Protein AF-A0A8S2L1K9-F1 (afdb_monomer_lite)

Sequence (93 aa):
SDDIFNCGSLLLTQKWSADPAIQQFQQYFFDQWITKLPLWYEGAAFNLP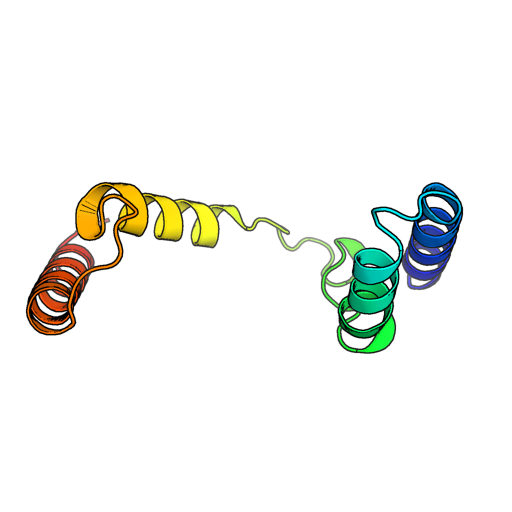STNNGCESLNGKIKQQYTLRNKLHLSSFLPKVEQMLNDWSTATL

Radius of gyration: 19.66 Å; chains: 1; bounding box: 36×38×44 Å

Organism: NCBI:txid1234261

pLDDT: mean 85.15, std 8.18, range [47.88, 94.12]

Structure (mmCIF, N/CA/C/O backbone):
data_AF-A0A8S2L1K9-F1
#
_entry.id   AF-A0A8S2L1K9-F1
#
loop_
_atom_site.group_PDB
_atom_site.id
_atom_site.type_symbol
_atom_site.label_atom_id
_atom_site.label_alt_id
_atom_site.label_comp_id
_atom_site.label_asym_id
_atom_site.label_entity_id
_atom_site.label_seq_id
_atom_site.pdbx_PDB_ins_code
_atom_site.Cartn_x
_atom_site.Cartn_y
_atom_site.Cartn_z
_atom_site.occupancy
_atom_site.B_iso_or_equiv
_atom_site.auth_seq_id
_atom_site.auth_comp_id
_atom_site.auth_asym_id
_atom_site.auth_atom_id
_atom_site.pdbx_PDB_model_num
ATOM 1 N N . SER A 1 1 ? 11.197 -17.062 -6.632 1.00 68.38 1 SER A N 1
ATOM 2 C CA . SER A 1 1 ? 12.591 -16.737 -6.291 1.00 68.38 1 SER A CA 1
ATOM 3 C C . SER A 1 1 ? 12.808 -15.258 -6.529 1.00 68.38 1 SER A C 1
ATOM 5 O O . SER A 1 1 ? 12.017 -14.650 -7.254 1.00 68.38 1 SER A O 1
ATOM 7 N N . ASP A 1 2 ? 13.873 -14.703 -5.961 1.00 73.38 2 ASP A N 1
ATOM 8 C CA . ASP A 1 2 ? 14.274 -13.307 -6.169 1.00 73.38 2 ASP A CA 1
ATOM 9 C C . ASP A 1 2 ? 14.444 -12.962 -7.661 1.00 73.38 2 ASP A C 1
ATOM 11 O O . ASP A 1 2 ? 14.172 -11.838 -8.074 1.00 73.38 2 ASP A O 1
ATOM 15 N N . ASP A 1 3 ? 14.760 -13.945 -8.512 1.00 83.38 3 ASP A N 1
ATOM 16 C CA . ASP A 1 3 ? 14.862 -13.763 -9.967 1.00 83.38 3 ASP A CA 1
ATOM 17 C C . ASP A 1 3 ? 13.539 -13.346 -10.622 1.00 83.38 3 ASP A C 1
ATOM 19 O O . ASP A 1 3 ? 13.522 -12.491 -11.507 1.00 83.38 3 ASP A O 1
ATOM 23 N N . ILE A 1 4 ? 12.413 -13.917 -10.177 1.00 85.62 4 ILE A N 1
ATOM 24 C CA . ILE A 1 4 ? 11.083 -13.573 -10.706 1.00 85.62 4 ILE A CA 1
ATOM 25 C C . ILE A 1 4 ? 10.709 -12.150 -10.283 1.00 85.62 4 ILE A C 1
ATOM 27 O O . ILE A 1 4 ? 10.174 -11.390 -11.089 1.00 85.62 4 ILE A O 1
ATOM 31 N N . PHE A 1 5 ? 11.026 -11.773 -9.043 1.00 88.62 5 PHE A N 1
ATOM 32 C CA . PHE A 1 5 ? 10.788 -10.426 -8.531 1.00 88.62 5 PHE A CA 1
ATOM 33 C C . PHE A 1 5 ? 11.618 -9.378 -9.284 1.00 88.62 5 PHE A C 1
ATOM 35 O O . PHE A 1 5 ? 11.079 -8.366 -9.738 1.00 88.62 5 PHE A O 1
ATOM 42 N N . ASN A 1 6 ? 12.908 -9.648 -9.494 1.00 89.81 6 ASN A N 1
ATOM 43 C CA . ASN A 1 6 ? 13.806 -8.764 -10.235 1.00 89.81 6 ASN A CA 1
ATOM 44 C C . ASN A 1 6 ? 13.376 -8.619 -11.702 1.00 89.81 6 ASN A C 1
ATOM 46 O O . ASN A 1 6 ? 13.308 -7.505 -12.224 1.00 89.81 6 ASN A O 1
ATOM 50 N N . CYS A 1 7 ? 13.015 -9.729 -12.352 1.00 92.00 7 CYS A N 1
ATOM 51 C CA . CYS A 1 7 ? 12.507 -9.724 -13.722 1.00 92.00 7 CYS A CA 1
ATOM 52 C C . CYS A 1 7 ? 11.193 -8.933 -13.837 1.00 92.00 7 CYS A C 1
ATOM 54 O O . CYS A 1 7 ? 11.062 -8.059 -14.695 1.00 92.00 7 CYS A O 1
ATOM 56 N N . GLY A 1 8 ? 10.240 -9.171 -12.931 1.00 90.62 8 GLY A N 1
ATOM 57 C CA . GLY A 1 8 ? 8.970 -8.444 -12.895 1.00 90.62 8 GLY A CA 1
ATOM 58 C C . GLY A 1 8 ? 9.154 -6.941 -12.676 1.00 90.62 8 GLY A C 1
ATOM 59 O O . GLY A 1 8 ? 8.528 -6.138 -13.368 1.00 90.62 8 GLY A O 1
ATOM 60 N N . SER A 1 9 ? 10.062 -6.558 -11.778 1.00 90.75 9 SER A N 1
ATOM 61 C CA . SER A 1 9 ? 10.395 -5.155 -11.505 1.00 90.75 9 SER A CA 1
ATOM 62 C C . SER A 1 9 ? 10.971 -4.458 -12.739 1.00 90.75 9 SER A C 1
ATOM 64 O O . SER A 1 9 ? 10.565 -3.345 -13.071 1.00 90.75 9 SER A O 1
ATOM 66 N N . LEU A 1 10 ? 11.863 -5.131 -13.470 1.00 91.56 10 LEU A N 1
ATOM 67 C CA . LEU A 1 10 ? 12.446 -4.610 -14.707 1.00 91.56 10 LEU A CA 1
ATOM 68 C C . LEU A 1 10 ? 11.389 -4.424 -15.806 1.00 91.56 10 LEU A C 1
ATOM 70 O O . LEU A 1 10 ? 11.325 -3.362 -16.429 1.00 91.56 10 LEU A O 1
ATOM 74 N N . LEU A 1 11 ? 10.524 -5.420 -16.011 1.00 92.81 11 LEU A N 1
ATOM 75 C CA . LEU A 1 11 ? 9.450 -5.360 -17.007 1.00 92.81 11 LEU A CA 1
ATOM 76 C C . LEU A 1 11 ? 8.418 -4.271 -16.684 1.00 92.81 11 LEU A C 1
ATOM 78 O O . LEU A 1 11 ? 7.950 -3.577 -17.590 1.00 92.81 11 LEU A O 1
ATOM 82 N N . LEU A 1 12 ? 8.083 -4.084 -15.403 1.00 89.31 12 LEU A N 1
ATOM 83 C CA . LEU A 1 12 ? 7.196 -3.010 -14.951 1.00 89.31 12 LEU A CA 1
ATOM 84 C C . LEU A 1 12 ? 7.790 -1.633 -15.269 1.00 89.31 12 LEU A C 1
ATOM 86 O O . LEU A 1 12 ? 7.079 -0.759 -15.769 1.00 89.31 12 LEU A O 1
ATOM 90 N N . THR A 1 13 ? 9.089 -1.453 -15.021 1.00 87.69 13 THR A N 1
ATOM 91 C CA . THR A 1 13 ? 9.790 -0.207 -15.342 1.00 87.69 13 THR A CA 1
ATOM 92 C C . THR A 1 13 ? 9.776 0.063 -16.847 1.00 87.69 13 THR A C 1
ATOM 94 O O . THR A 1 13 ? 9.442 1.163 -17.286 1.00 87.69 13 THR A O 1
ATOM 97 N N . GLN A 1 14 ? 10.058 -0.955 -17.659 1.00 91.12 14 GLN A N 1
ATOM 98 C CA . GLN A 1 14 ? 10.093 -0.822 -19.116 1.00 91.12 14 GLN A CA 1
ATOM 99 C C . GLN A 1 14 ? 8.729 -0.486 -19.719 1.00 91.12 14 GLN A C 1
ATOM 101 O O . GLN A 1 14 ? 8.638 0.441 -20.522 1.00 91.12 14 GLN A O 1
ATOM 106 N N . LYS A 1 15 ? 7.667 -1.189 -19.304 1.00 91.00 15 LYS A N 1
ATOM 107 C CA . LYS A 1 15 ? 6.303 -1.017 -19.835 1.00 91.00 15 LYS A CA 1
ATOM 108 C C . LYS A 1 15 ? 5.816 0.432 -19.782 1.00 91.00 15 LYS A C 1
ATOM 110 O O . LYS A 1 15 ? 5.102 0.882 -20.670 1.00 91.00 15 LYS A O 1
ATOM 115 N N . TRP A 1 16 ? 6.193 1.130 -18.722 1.00 87.75 16 TRP A N 1
ATOM 116 C CA . TRP A 1 16 ? 5.661 2.436 -18.354 1.00 87.75 16 TRP A CA 1
ATOM 117 C C . TRP A 1 16 ? 6.666 3.579 -18.554 1.00 87.75 16 TRP A C 1
ATOM 119 O O . TRP A 1 16 ? 6.327 4.738 -18.348 1.00 87.75 16 TRP A O 1
ATOM 129 N N . SER A 1 17 ? 7.880 3.260 -19.013 1.00 85.31 17 SER A N 1
ATOM 130 C CA . SER A 1 17 ? 8.991 4.208 -19.186 1.00 85.31 17 SER A CA 1
ATOM 131 C C . SER A 1 17 ? 8.704 5.376 -20.138 1.00 85.31 17 SER A C 1
ATOM 133 O O . SER A 1 17 ? 9.313 6.435 -20.006 1.00 85.31 17 SER A O 1
ATOM 135 N N . ALA A 1 18 ? 7.793 5.193 -21.096 1.00 88.12 18 ALA A N 1
ATOM 136 C CA . ALA A 1 18 ? 7.482 6.187 -22.120 1.00 88.12 18 ALA A CA 1
ATOM 137 C C . ALA A 1 18 ? 6.293 7.093 -21.764 1.00 88.12 18 ALA A C 1
ATOM 139 O O . ALA A 1 18 ? 6.015 8.029 -22.511 1.00 88.12 18 ALA A O 1
ATOM 140 N N . ASP A 1 19 ? 5.580 6.820 -20.667 1.00 92.00 19 ASP A N 1
ATOM 141 C CA . ASP A 1 19 ? 4.421 7.612 -20.265 1.00 92.00 19 ASP A CA 1
ATOM 142 C C . ASP A 1 19 ? 4.836 8.681 -19.230 1.00 92.00 19 ASP A C 1
ATOM 144 O O . ASP A 1 19 ? 5.089 8.371 -18.060 1.00 92.00 19 ASP A O 1
ATOM 148 N N . PRO A 1 20 ? 4.906 9.965 -19.630 1.00 90.75 20 PRO A N 1
ATOM 149 C CA . PRO A 1 20 ? 5.307 11.038 -18.729 1.00 90.75 20 PRO A CA 1
ATOM 150 C C . PRO A 1 20 ? 4.291 11.275 -17.602 1.00 90.75 20 PRO A C 1
ATOM 152 O O . PRO A 1 20 ? 4.665 11.814 -16.561 1.00 90.75 20 PRO A O 1
ATOM 155 N N . ALA A 1 21 ? 3.027 10.859 -17.757 1.00 93.69 21 ALA A N 1
ATOM 156 C CA . ALA A 1 21 ? 1.998 11.049 -16.734 1.00 93.69 21 ALA A CA 1
ATOM 157 C C . ALA A 1 21 ? 2.235 10.179 -15.490 1.00 93.69 21 ALA A C 1
ATOM 159 O O . ALA A 1 21 ? 1.763 10.509 -14.402 1.00 93.69 21 ALA A O 1
ATOM 160 N N . ILE A 1 22 ? 2.982 9.083 -15.634 1.00 91.81 22 ILE A N 1
ATOM 161 C CA . ILE A 1 22 ? 3.232 8.120 -14.555 1.00 91.81 22 ILE A CA 1
ATOM 162 C C . ILE A 1 22 ? 4.685 8.095 -14.094 1.00 91.81 22 ILE A C 1
ATOM 164 O O . ILE A 1 22 ? 4.980 7.432 -13.105 1.00 91.81 22 ILE A O 1
ATOM 168 N N . GLN A 1 23 ? 5.587 8.832 -14.746 1.00 90.94 23 GLN A N 1
ATOM 169 C CA . GLN A 1 23 ? 7.021 8.813 -14.446 1.00 90.94 23 GLN A CA 1
ATOM 170 C C . GLN A 1 23 ? 7.323 9.150 -12.975 1.00 90.94 23 GLN A C 1
ATOM 172 O O . GLN A 1 23 ? 8.115 8.467 -12.325 1.00 90.94 23 GLN A O 1
ATOM 177 N N . GLN A 1 24 ? 6.641 10.155 -12.411 1.00 92.94 24 GLN A N 1
ATOM 178 C CA . GLN A 1 24 ? 6.796 10.515 -10.997 1.00 92.94 24 GLN A CA 1
ATOM 179 C C . GLN A 1 24 ? 6.331 9.387 -10.064 1.00 92.94 24 GLN A C 1
ATOM 181 O O . GLN A 1 24 ? 7.005 9.069 -9.084 1.00 92.94 24 GLN A O 1
ATOM 186 N N . PHE A 1 25 ? 5.186 8.773 -10.371 1.00 93.25 25 PHE A N 1
ATOM 187 C CA . PHE A 1 25 ? 4.673 7.645 -9.600 1.00 93.25 25 PHE A CA 1
ATOM 188 C C . PHE A 1 25 ? 5.598 6.433 -9.711 1.00 93.25 25 PHE A C 1
ATOM 190 O O . PHE A 1 25 ? 5.881 5.793 -8.705 1.00 93.25 25 PHE A O 1
ATOM 197 N N . GLN A 1 26 ? 6.095 6.138 -10.910 1.00 92.19 26 GLN A N 1
ATOM 198 C CA . GLN A 1 26 ? 6.998 5.027 -11.173 1.00 92.19 26 GLN A CA 1
ATOM 199 C C . GLN A 1 26 ? 8.289 5.157 -10.361 1.00 92.19 26 GLN A C 1
ATOM 201 O O . GLN A 1 26 ? 8.689 4.190 -9.715 1.00 92.19 26 GLN A O 1
ATOM 206 N N . GLN A 1 27 ? 8.889 6.351 -10.327 1.00 91.88 27 GLN A N 1
ATOM 207 C CA . GLN A 1 27 ? 10.069 6.620 -9.506 1.00 91.88 27 GLN A CA 1
ATOM 208 C C . GLN A 1 27 ? 9.775 6.384 -8.019 1.00 91.88 27 GLN A C 1
ATOM 210 O O . GLN A 1 27 ? 10.462 5.603 -7.364 1.00 91.88 27 GL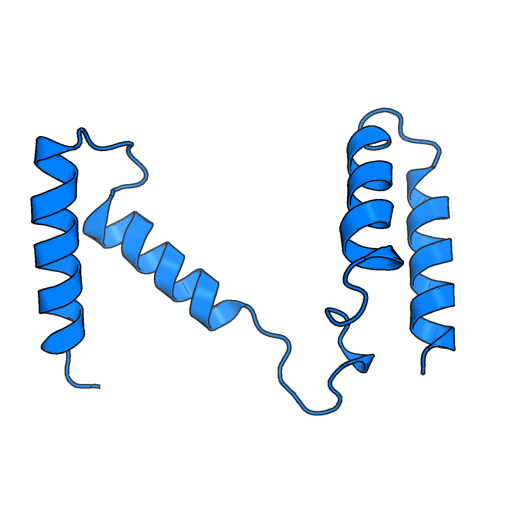N A O 1
ATOM 215 N N . TYR A 1 28 ? 8.702 6.991 -7.503 1.00 93.94 28 TYR A N 1
ATOM 216 C CA . TYR A 1 28 ? 8.278 6.791 -6.116 1.00 93.94 28 TYR A CA 1
ATOM 217 C C . TYR A 1 28 ? 8.043 5.309 -5.791 1.00 93.94 28 TYR A C 1
ATOM 219 O O . TYR A 1 28 ? 8.472 4.818 -4.744 1.00 93.94 28 TYR A O 1
ATOM 227 N N . PHE A 1 29 ? 7.367 4.594 -6.690 1.00 92.31 29 PHE A N 1
ATOM 228 C CA . PHE A 1 29 ? 7.052 3.187 -6.517 1.00 92.31 29 PHE A CA 1
ATOM 229 C C . PHE A 1 29 ? 8.324 2.344 -6.444 1.00 92.31 29 PHE A C 1
ATOM 231 O O . PHE A 1 29 ? 8.443 1.493 -5.565 1.00 92.31 29 PHE A O 1
ATOM 238 N N . PHE A 1 30 ? 9.293 2.609 -7.318 1.00 92.56 30 PHE A N 1
ATOM 239 C CA . PHE A 1 30 ? 10.562 1.895 -7.326 1.00 92.56 30 PHE A CA 1
ATOM 240 C C . PHE A 1 30 ? 11.367 2.138 -6.041 1.00 92.56 30 PHE A C 1
ATOM 24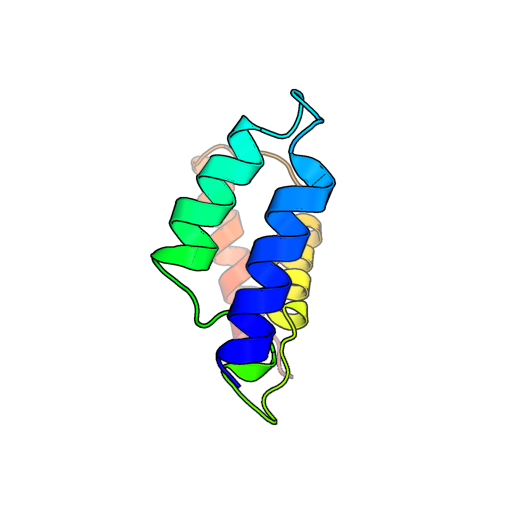2 O O . PHE A 1 30 ? 11.852 1.191 -5.415 1.00 92.56 30 PHE A O 1
ATOM 249 N N . ASP A 1 31 ? 11.441 3.391 -5.593 1.00 93.69 31 ASP A N 1
ATOM 250 C CA . ASP A 1 31 ? 12.185 3.759 -4.387 1.00 93.69 31 ASP A CA 1
ATOM 251 C C . ASP A 1 31 ? 11.578 3.121 -3.131 1.00 93.69 31 ASP A C 1
ATOM 253 O O . ASP A 1 31 ? 12.293 2.571 -2.289 1.00 93.69 31 ASP A O 1
ATOM 257 N N . GLN A 1 32 ? 10.250 3.164 -2.993 1.00 94.12 32 GLN A N 1
ATOM 258 C CA . GLN A 1 32 ? 9.585 2.649 -1.795 1.00 94.12 32 GLN A CA 1
ATOM 259 C C . GLN A 1 32 ? 9.377 1.137 -1.828 1.00 94.12 32 GLN A C 1
ATOM 261 O O . GLN A 1 32 ? 9.685 0.454 -0.853 1.00 94.12 32 GLN A O 1
ATOM 266 N N . TRP A 1 33 ? 8.843 0.608 -2.923 1.00 91.31 33 TRP A N 1
ATOM 267 C CA . TRP A 1 33 ? 8.291 -0.744 -2.947 1.00 91.31 33 TRP A CA 1
ATOM 268 C C . TRP A 1 33 ? 9.223 -1.756 -3.601 1.00 91.31 33 TRP A C 1
ATOM 270 O O . TRP A 1 33 ? 9.166 -2.927 -3.246 1.00 91.31 33 TRP A O 1
ATOM 280 N N . ILE A 1 34 ? 10.118 -1.338 -4.497 1.00 90.88 34 ILE A N 1
ATOM 281 C CA . ILE A 1 34 ? 11.116 -2.253 -5.070 1.00 90.88 34 ILE A CA 1
ATOM 282 C C . ILE A 1 34 ? 12.405 -2.246 -4.249 1.00 90.88 34 ILE A C 1
ATOM 284 O O . ILE A 1 34 ? 12.931 -3.305 -3.928 1.00 90.88 34 ILE A O 1
ATOM 288 N N . THR A 1 35 ? 12.892 -1.065 -3.863 1.00 90.06 35 THR A N 1
ATOM 289 C CA . THR A 1 35 ? 14.185 -0.941 -3.172 1.00 90.06 35 THR A CA 1
ATOM 290 C C . THR A 1 35 ? 14.052 -1.065 -1.657 1.00 90.06 35 THR A C 1
ATOM 292 O O . THR A 1 35 ? 14.746 -1.863 -1.031 1.00 90.06 35 THR A O 1
ATOM 295 N N . LYS A 1 36 ? 13.178 -0.260 -1.038 1.00 92.12 36 LYS A N 1
ATOM 296 C CA . LYS A 1 36 ? 13.128 -0.140 0.427 1.00 92.12 36 LYS A CA 1
ATOM 297 C C . LYS A 1 36 ? 12.321 -1.248 1.110 1.00 92.12 36 LYS A C 1
ATOM 299 O O . LYS A 1 36 ? 12.695 -1.676 2.198 1.00 92.12 36 LYS A O 1
ATOM 304 N N . LEU A 1 37 ? 11.211 -1.684 0.515 1.00 88.75 37 LEU A N 1
ATOM 305 C CA . LEU A 1 37 ? 10.274 -2.635 1.126 1.00 88.75 37 LEU A CA 1
ATOM 306 C C . LEU A 1 37 ? 9.928 -3.805 0.188 1.00 88.75 37 LEU A C 1
ATOM 308 O O . LEU A 1 37 ? 8.752 -4.002 -0.074 1.00 88.75 37 LEU A O 1
ATOM 312 N N . PRO A 1 38 ? 10.876 -4.625 -0.298 1.00 85.31 38 PRO A N 1
ATOM 313 C CA . PRO A 1 38 ? 10.617 -5.621 -1.349 1.00 85.31 38 PRO A CA 1
ATOM 314 C C . PRO A 1 38 ? 9.763 -6.829 -0.923 1.00 85.31 38 PRO A C 1
ATOM 316 O O . PRO A 1 38 ? 9.569 -7.740 -1.713 1.00 85.31 38 PRO A O 1
ATOM 319 N N . LEU A 1 39 ? 9.247 -6.889 0.308 1.00 85.31 39 LEU A N 1
ATOM 320 C CA . LEU A 1 39 ? 8.575 -8.077 0.863 1.00 85.31 39 LEU A CA 1
ATOM 321 C C . LEU A 1 39 ? 7.050 -8.114 0.643 1.00 85.31 39 LEU A C 1
ATOM 323 O O . LEU A 1 39 ? 6.350 -8.844 1.337 1.00 85.31 39 LEU A O 1
ATOM 327 N N . TRP A 1 40 ? 6.517 -7.326 -0.294 1.00 80.81 40 TRP A N 1
ATOM 328 C CA . TRP A 1 40 ? 5.070 -7.254 -0.562 1.00 80.81 40 TRP A CA 1
ATOM 329 C C . TRP A 1 40 ? 4.580 -8.191 -1.677 1.00 80.81 40 TRP A C 1
ATOM 331 O O . TRP A 1 40 ? 3.373 -8.308 -1.866 1.00 80.81 40 TRP A O 1
ATOM 341 N N . TYR A 1 41 ? 5.471 -8.820 -2.450 1.00 83.31 41 TYR A N 1
ATOM 342 C CA . TYR A 1 41 ? 5.065 -9.675 -3.572 1.00 83.31 41 TYR A CA 1
ATOM 343 C C . TYR A 1 41 ? 4.673 -11.085 -3.106 1.00 83.31 41 TYR A C 1
ATOM 345 O O . TYR A 1 41 ? 5.204 -11.587 -2.120 1.00 83.31 41 TYR A O 1
ATOM 353 N N . GLU A 1 42 ? 3.805 -11.765 -3.865 1.00 81.31 42 GLU A N 1
ATOM 354 C CA . GLU A 1 42 ? 3.283 -13.113 -3.546 1.00 81.31 42 GLU A CA 1
ATOM 355 C C . GLU A 1 42 ? 4.370 -14.137 -3.180 1.00 81.31 42 GLU A C 1
ATOM 357 O O . GLU A 1 42 ? 4.193 -14.994 -2.317 1.00 81.31 42 GLU A O 1
ATOM 362 N N . GLY A 1 43 ? 5.524 -14.054 -3.844 1.00 83.81 43 GLY A N 1
ATOM 363 C CA . GLY A 1 43 ? 6.637 -14.972 -3.618 1.00 83.81 43 GLY A CA 1
ATOM 364 C C . GLY A 1 43 ? 7.437 -14.701 -2.340 1.00 83.81 43 GLY A C 1
ATOM 365 O O . GLY A 1 43 ? 8.203 -15.576 -1.945 1.00 83.81 43 GLY A O 1
ATOM 366 N N . ALA A 1 44 ? 7.265 -13.544 -1.689 1.00 84.44 44 ALA A N 1
ATOM 367 C CA . ALA A 1 44 ? 7.934 -13.213 -0.428 1.00 84.44 44 ALA A CA 1
ATOM 368 C C . ALA A 1 44 ? 7.387 -14.026 0.755 1.00 84.44 44 ALA A C 1
ATOM 370 O O . ALA A 1 44 ? 8.107 -14.287 1.717 1.00 84.44 44 ALA A O 1
ATOM 371 N N . ALA A 1 45 ? 6.119 -14.436 0.682 1.00 83.94 45 ALA A N 1
ATOM 372 C CA . ALA A 1 45 ? 5.431 -15.174 1.732 1.00 83.94 45 ALA A CA 1
ATOM 373 C C . ALA A 1 45 ? 4.613 -16.323 1.132 1.00 83.94 45 ALA A C 1
ATOM 375 O O . ALA A 1 45 ? 3.383 -16.310 1.106 1.00 83.94 45 ALA A O 1
ATOM 376 N N . PHE A 1 46 ? 5.325 -17.330 0.628 1.00 82.50 46 PHE A N 1
ATOM 377 C CA . PHE A 1 46 ? 4.714 -18.474 -0.039 1.00 82.50 46 PHE A CA 1
ATOM 378 C C . PHE A 1 46 ? 3.699 -19.190 0.871 1.00 82.50 46 PHE A C 1
ATOM 380 O O . PHE A 1 46 ? 3.972 -19.437 2.045 1.00 82.50 46 PHE A O 1
ATOM 387 N N . ASN A 1 47 ? 2.538 -19.544 0.312 1.00 82.38 47 ASN A N 1
ATOM 388 C CA . ASN A 1 47 ? 1.378 -20.124 1.007 1.00 82.38 47 ASN A CA 1
ATOM 389 C C . ASN A 1 47 ? 0.668 -19.211 2.022 1.00 82.38 47 ASN A C 1
ATOM 391 O O . ASN A 1 47 ? -0.253 -19.678 2.695 1.00 82.38 47 ASN A O 1
ATOM 395 N N . LEU A 1 48 ? 1.039 -17.932 2.132 1.00 80.94 48 LEU A N 1
ATOM 396 C CA . LEU A 1 48 ? 0.226 -16.955 2.849 1.00 80.94 48 LEU A CA 1
ATOM 397 C C . LEU A 1 48 ? -0.691 -16.214 1.872 1.00 80.94 48 LEU A C 1
ATOM 399 O O . LEU A 1 48 ? -0.281 -15.887 0.760 1.00 80.94 48 LEU A O 1
ATOM 403 N N . PRO A 1 49 ? -1.946 -15.947 2.264 1.00 75.44 49 PRO A N 1
ATOM 404 C CA . PRO A 1 49 ? -2.874 -15.250 1.399 1.00 75.44 49 PRO A CA 1
ATOM 405 C C . PRO A 1 49 ? -2.500 -13.763 1.331 1.00 75.44 49 PRO A C 1
ATOM 407 O O . PRO A 1 49 ? -2.582 -13.035 2.320 1.00 75.44 49 PRO A O 1
ATOM 410 N N . SER A 1 50 ? -2.129 -13.296 0.144 1.00 71.69 50 SER A N 1
ATOM 411 C CA . SER A 1 50 ? -1.918 -11.880 -0.159 1.00 71.69 50 SER A CA 1
ATOM 412 C C . SER A 1 50 ? -3.263 -11.210 -0.444 1.00 71.69 50 SER A C 1
ATOM 414 O O . SER A 1 50 ? -3.657 -10.933 -1.575 1.00 71.69 50 SER A O 1
ATOM 416 N N . THR A 1 51 ? -4.054 -11.033 0.613 1.00 74.62 51 THR A N 1
ATOM 417 C CA . THR A 1 51 ? -5.354 -10.360 0.525 1.00 74.62 51 THR A CA 1
ATOM 418 C C . THR A 1 51 ? -5.325 -9.118 1.386 1.00 74.62 51 THR A C 1
ATOM 420 O O . THR A 1 51 ? -5.087 -9.180 2.593 1.00 74.62 51 THR A O 1
ATOM 423 N N . ASN A 1 52 ? -5.688 -7.995 0.785 1.00 80.06 52 ASN A N 1
ATOM 424 C CA . ASN A 1 52 ? -6.023 -6.782 1.512 1.00 80.06 52 ASN A CA 1
ATOM 425 C C . ASN A 1 52 ? -7.505 -6.756 1.946 1.00 80.06 52 ASN A C 1
ATOM 427 O O . ASN A 1 52 ? -7.926 -5.782 2.568 1.00 80.06 52 ASN A O 1
ATOM 431 N N . ASN A 1 53 ? -8.277 -7.820 1.675 1.00 79.00 53 ASN A N 1
ATOM 432 C CA . ASN A 1 53 ? -9.732 -7.864 1.842 1.00 79.00 53 ASN A CA 1
ATOM 433 C C . ASN A 1 53 ? -10.177 -7.466 3.253 1.00 79.00 53 ASN A C 1
ATOM 435 O O . ASN A 1 53 ? -11.186 -6.784 3.402 1.00 79.00 53 ASN A O 1
ATOM 439 N N . GLY A 1 54 ? -9.431 -7.854 4.294 1.00 79.25 54 GLY A N 1
ATOM 440 C CA . GLY A 1 54 ? -9.738 -7.469 5.677 1.00 79.25 54 GLY A CA 1
ATOM 441 C C . GLY A 1 54 ? -9.609 -5.960 5.904 1.00 79.25 54 GLY A C 1
ATOM 442 O O . GLY A 1 54 ? -10.537 -5.317 6.396 1.00 79.25 54 GLY A O 1
ATOM 443 N N . CYS A 1 55 ? -8.489 -5.376 5.471 1.00 83.31 55 CYS A N 1
ATOM 444 C CA . CYS A 1 55 ? -8.254 -3.934 5.542 1.00 83.31 55 CYS A CA 1
ATOM 445 C C . CYS A 1 55 ? -9.256 -3.155 4.681 1.00 83.31 55 CYS A C 1
ATOM 447 O O . CYS A 1 55 ? -9.781 -2.130 5.112 1.00 83.31 55 CYS A O 1
ATOM 449 N N . GLU A 1 56 ? -9.550 -3.634 3.472 1.00 86.25 56 GLU A N 1
ATOM 450 C CA . GLU A 1 56 ? -10.523 -3.011 2.577 1.00 86.25 56 GLU A CA 1
ATOM 451 C C . GLU A 1 56 ? -11.945 -3.076 3.133 1.00 86.25 56 GLU A C 1
ATOM 453 O O . GLU A 1 56 ? -12.646 -2.063 3.118 1.00 86.25 56 GLU A O 1
ATOM 458 N N . SER A 1 57 ? -12.349 -4.220 3.691 1.00 85.38 57 SER A N 1
ATOM 459 C CA . SER A 1 57 ? -13.664 -4.404 4.312 1.00 85.38 57 SER A CA 1
ATOM 460 C C . SER A 1 57 ? -13.835 -3.499 5.528 1.00 85.38 57 SER A C 1
ATOM 462 O O . SER A 1 57 ? -14.853 -2.814 5.652 1.00 85.38 57 SER A O 1
ATOM 464 N N . LEU A 1 58 ? -12.819 -3.418 6.394 1.00 84.38 58 LEU A N 1
ATOM 465 C CA . LEU A 1 58 ? -12.831 -2.518 7.547 1.00 84.38 58 LEU A CA 1
ATOM 466 C C . LEU A 1 58 ? -12.912 -1.051 7.107 1.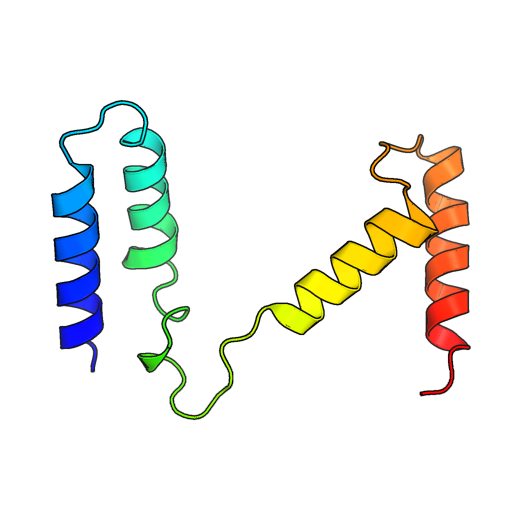00 84.38 58 LEU A C 1
ATOM 468 O O . LEU A 1 58 ? -13.769 -0.303 7.579 1.00 84.38 58 LEU A O 1
ATOM 472 N N . ASN A 1 59 ? -12.078 -0.649 6.145 1.00 86.94 59 ASN A N 1
ATOM 473 C CA . ASN A 1 59 ? -12.120 0.691 5.563 1.00 86.94 59 ASN A CA 1
ATOM 474 C C . ASN A 1 59 ? -13.484 0.996 4.929 1.00 86.94 59 ASN A C 1
ATOM 476 O O . ASN A 1 59 ? -13.973 2.123 5.026 1.00 86.94 59 ASN A O 1
ATOM 480 N N . GLY A 1 60 ? -14.106 0.006 4.289 1.00 86.25 60 GLY A N 1
ATOM 481 C CA . GLY A 1 60 ? -15.459 0.084 3.754 1.00 86.25 60 GLY A CA 1
ATOM 482 C C . GLY A 1 60 ? -16.480 0.370 4.850 1.00 86.25 60 GLY A C 1
ATOM 483 O O . GLY A 1 60 ? -17.222 1.348 4.742 1.00 86.25 60 GLY A O 1
ATOM 484 N N . LYS A 1 61 ? -16.446 -0.401 5.943 1.00 84.88 61 LYS A N 1
ATOM 485 C CA . LYS A 1 61 ? -17.319 -0.225 7.111 1.00 84.88 61 LYS A CA 1
ATOM 486 C C . LYS A 1 61 ? -17.179 1.176 7.714 1.00 84.88 61 LYS A C 1
ATOM 488 O O . LYS A 1 61 ? -18.180 1.868 7.883 1.00 84.88 61 LYS A O 1
ATOM 493 N N . ILE A 1 62 ? -15.949 1.651 7.931 1.00 84.94 62 ILE A N 1
ATOM 494 C CA . ILE A 1 62 ? -15.665 3.015 8.420 1.00 84.94 62 ILE A CA 1
ATOM 495 C C . ILE A 1 62 ? -16.284 4.071 7.498 1.00 84.94 62 ILE A C 1
ATOM 497 O O . ILE A 1 62 ? -16.968 4.993 7.949 1.00 84.94 62 ILE A O 1
ATOM 501 N N . LYS A 1 63 ? -16.055 3.941 6.189 1.00 85.12 63 LYS A N 1
ATOM 502 C CA . LYS A 1 63 ? -16.526 4.902 5.186 1.00 85.12 63 LYS A CA 1
ATOM 503 C C . LYS A 1 63 ? -18.046 4.916 5.050 1.00 85.12 63 LYS A C 1
ATOM 505 O O . LYS A 1 63 ? -18.603 5.987 4.844 1.00 85.12 63 LYS A O 1
ATOM 510 N N . GLN A 1 64 ? -18.702 3.762 5.128 1.00 83.31 64 GLN A N 1
ATOM 511 C CA . GLN A 1 64 ? -20.145 3.632 4.909 1.00 83.31 64 GLN A CA 1
ATOM 512 C C . GLN A 1 64 ? -20.965 3.907 6.169 1.00 83.31 64 GLN A C 1
ATOM 514 O O . GLN A 1 64 ? -22.003 4.549 6.083 1.00 83.31 64 GLN A O 1
ATOM 519 N N . GLN A 1 65 ? -20.510 3.435 7.329 1.00 79.38 65 GLN A N 1
ATOM 520 C CA . GLN A 1 65 ? -21.317 3.434 8.553 1.00 79.38 65 GLN A CA 1
ATOM 521 C C . GLN A 1 65 ? -20.953 4.579 9.504 1.00 79.38 65 GLN A C 1
ATOM 523 O O . GLN A 1 65 ? -21.798 5.026 10.280 1.00 79.38 65 GLN A O 1
ATOM 528 N N . TYR A 1 66 ? -19.719 5.095 9.4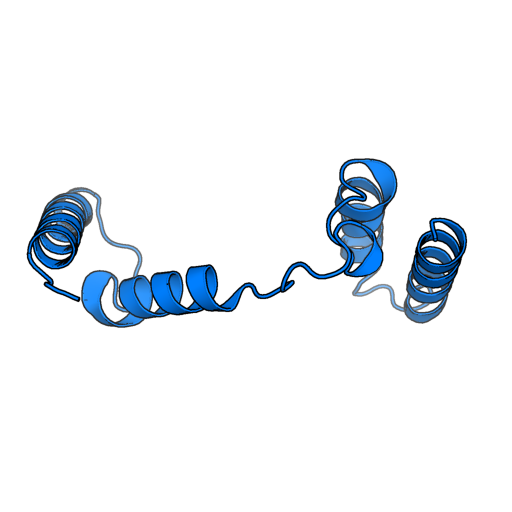30 1.00 77.50 66 TYR A N 1
ATOM 529 C CA . TYR A 1 66 ? -19.215 6.035 10.433 1.00 77.50 66 TYR A CA 1
ATOM 530 C C . TYR A 1 66 ? -18.892 7.421 9.878 1.00 77.50 66 TYR A C 1
ATOM 532 O O . TYR A 1 66 ? -19.346 8.416 10.431 1.00 77.50 66 TYR A O 1
ATOM 540 N N . THR A 1 67 ? -18.151 7.522 8.777 1.00 73.25 67 THR A N 1
ATOM 541 C CA . THR A 1 67 ? -17.708 8.833 8.263 1.00 73.25 67 THR A CA 1
ATOM 542 C C . THR A 1 67 ? -18.507 9.331 7.062 1.00 73.25 67 THR A C 1
ATOM 544 O O . THR A 1 67 ? -18.377 10.497 6.702 1.00 73.25 67 THR A O 1
ATOM 547 N N . LEU A 1 68 ? -19.322 8.480 6.421 1.00 71.25 68 LEU A N 1
ATOM 548 C CA . LEU A 1 68 ? -19.999 8.768 5.143 1.00 71.25 68 LEU A CA 1
ATOM 549 C C . LEU A 1 68 ? -19.046 9.333 4.071 1.00 71.25 68 LEU A C 1
ATOM 551 O O . LEU A 1 68 ? -19.452 10.113 3.215 1.00 71.25 68 LEU A O 1
ATOM 555 N N . ARG A 1 69 ? -17.755 8.970 4.136 1.00 72.56 69 ARG A N 1
ATOM 556 C CA . ARG A 1 69 ? -16.660 9.541 3.324 1.00 72.56 69 ARG A CA 1
ATOM 557 C C . ARG A 1 69 ? -16.462 11.061 3.468 1.00 72.56 69 ARG A C 1
ATOM 559 O O . ARG A 1 69 ? -15.718 11.643 2.681 1.00 72.56 69 ARG A O 1
ATOM 566 N N . ASN A 1 70 ? -17.051 11.690 4.480 1.00 78.06 70 ASN A N 1
ATOM 567 C CA . ASN A 1 70 ? -16.888 13.110 4.767 1.00 78.06 70 ASN A CA 1
ATOM 568 C C . ASN A 1 70 ? -15.786 13.344 5.804 1.00 78.06 70 ASN A C 1
ATOM 570 O O . ASN A 1 70 ? -15.614 12.575 6.752 1.00 78.06 70 ASN A O 1
ATOM 574 N N . LYS A 1 71 ? -15.047 14.447 5.641 1.00 81.69 71 LYS A N 1
ATOM 575 C CA . LYS A 1 71 ? -14.149 14.944 6.688 1.00 81.69 71 LYS A CA 1
ATOM 576 C C . LYS A 1 71 ? -15.010 15.516 7.811 1.00 81.69 71 LYS A C 1
ATOM 578 O O . LYS A 1 71 ? -15.743 16.475 7.592 1.00 81.69 71 LYS A O 1
ATOM 583 N N . LEU A 1 72 ? -14.933 14.919 8.994 1.00 85.19 72 LEU A N 1
ATOM 584 C CA . LEU A 1 72 ? -15.645 15.399 10.174 1.00 85.19 72 LEU A CA 1
ATOM 585 C C . LEU A 1 72 ? -14.787 16.425 10.920 1.00 85.19 72 LEU A C 1
ATOM 587 O O . LEU A 1 72 ? -13.569 16.267 11.023 1.00 85.19 72 LEU A O 1
ATOM 591 N N . HIS A 1 73 ? -15.423 17.455 11.476 1.00 90.75 73 HIS A N 1
ATOM 592 C CA . HIS A 1 73 ? -14.780 18.295 12.484 1.00 90.75 73 HIS A CA 1
ATOM 593 C C . HIS A 1 73 ? -14.415 17.446 13.704 1.00 90.75 73 HIS A C 1
ATOM 595 O O . HIS A 1 73 ? -15.116 16.485 14.017 1.00 90.75 73 HIS A O 1
ATOM 601 N N . LEU A 1 74 ? -13.351 17.817 14.422 1.00 87.62 74 LEU A N 1
ATOM 602 C CA . LEU A 1 74 ? -12.862 17.044 15.569 1.00 87.62 74 LEU A CA 1
ATOM 603 C C . LEU A 1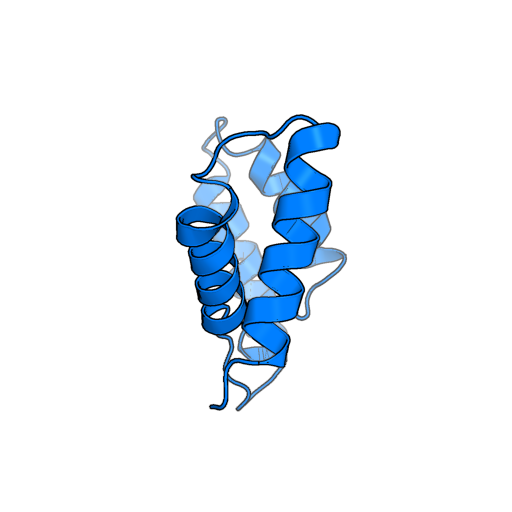 74 ? -13.959 16.782 16.617 1.00 87.62 74 LEU A C 1
ATOM 605 O O . LEU A 1 74 ? -14.077 15.664 17.116 1.00 87.62 74 LEU A O 1
ATOM 609 N N . SER A 1 75 ? -14.805 17.783 16.879 1.00 91.69 75 SER A N 1
ATOM 610 C CA . SER A 1 75 ? -15.952 17.688 17.793 1.00 91.69 75 SER A CA 1
ATOM 611 C C . SER A 1 75 ? -16.982 16.633 17.379 1.00 91.69 75 SER A C 1
ATOM 613 O O . SER A 1 75 ? -17.611 16.028 18.238 1.00 91.69 75 SER A O 1
ATOM 615 N N . SER A 1 76 ? -17.146 16.387 16.078 1.00 86.62 76 SER A N 1
ATOM 616 C CA . SER A 1 76 ? -18.037 15.354 15.534 1.00 86.62 76 SER A CA 1
ATOM 617 C C . SER A 1 76 ? -17.321 14.022 15.307 1.00 86.62 76 SER A C 1
ATOM 619 O O . SER A 1 76 ? -17.961 12.977 15.263 1.00 86.62 76 SER A O 1
ATOM 621 N N . PHE A 1 77 ? -15.998 14.051 15.154 1.00 88.12 77 PHE A N 1
ATOM 622 C CA . PHE A 1 77 ? -15.175 12.873 14.918 1.00 88.12 77 PHE A CA 1
ATOM 623 C C . PHE A 1 77 ? -15.030 12.017 16.176 1.00 88.12 77 PHE A C 1
ATOM 625 O O . PHE A 1 77 ? -15.271 10.815 16.109 1.00 88.12 77 PHE A O 1
ATOM 632 N N . LEU A 1 78 ? -14.680 12.617 17.321 1.00 91.88 78 LEU A N 1
ATOM 633 C CA . LEU A 1 78 ? -14.419 11.861 18.554 1.00 91.88 78 LEU A CA 1
ATOM 634 C C . LEU A 1 78 ? -15.627 11.028 19.019 1.00 91.88 78 LEU A C 1
ATOM 636 O O . LEU A 1 78 ? -15.444 9.828 19.226 1.00 91.88 78 LEU A O 1
ATOM 640 N N . PRO A 1 79 ? -16.863 11.572 19.070 1.00 91.69 79 PRO A N 1
ATOM 641 C CA . PRO A 1 79 ? -18.037 10.768 19.418 1.00 91.69 79 PRO A CA 1
ATOM 642 C C . PRO A 1 79 ? -18.289 9.633 18.420 1.00 91.69 79 PRO A C 1
ATOM 644 O O . PRO A 1 79 ? -18.781 8.567 18.778 1.00 91.69 79 PRO A O 1
ATOM 647 N N . LYS A 1 80 ? -17.935 9.839 17.145 1.00 88.94 80 LYS A N 1
ATOM 648 C CA . LYS A 1 80 ? -18.109 8.829 16.100 1.00 88.94 80 LYS A CA 1
ATOM 649 C C . LYS A 1 80 ? -17.102 7.689 16.219 1.00 88.94 80 LYS A C 1
ATOM 651 O O . LYS A 1 80 ? -17.459 6.544 15.956 1.00 88.94 80 LYS A O 1
ATOM 656 N N . VAL A 1 81 ? -15.871 7.993 16.631 1.00 88.69 81 VAL A N 1
ATOM 657 C CA . VAL A 1 81 ? -14.854 6.985 16.958 1.00 88.69 81 VAL A CA 1
ATOM 658 C C . VAL A 1 81 ? -15.274 6.184 18.184 1.00 88.69 81 VAL A C 1
ATOM 660 O O . VAL A 1 81 ? -15.202 4.962 18.150 1.00 88.69 81 VAL A O 1
ATOM 663 N N . GLU A 1 82 ? -15.759 6.846 19.233 1.00 90.81 82 GLU A N 1
ATOM 664 C CA . GLU A 1 82 ? -16.260 6.169 20.432 1.00 90.81 82 GLU A CA 1
ATOM 665 C C . GLU A 1 82 ? -17.422 5.221 20.102 1.00 90.81 82 GLU A C 1
ATOM 667 O O . GLU A 1 82 ? -17.388 4.049 20.475 1.00 90.81 82 GLU A O 1
ATOM 672 N N . GLN A 1 83 ? -18.399 5.687 19.315 1.00 89.19 83 GLN A N 1
ATOM 673 C CA . GLN A 1 83 ? -19.486 4.845 18.809 1.00 89.19 83 GLN A CA 1
ATOM 674 C C . GLN A 1 83 ? -18.944 3.628 18.044 1.00 89.19 83 GLN A C 1
ATOM 676 O O . GLN A 1 83 ? -19.344 2.500 18.305 1.00 89.19 83 GLN A O 1
ATOM 681 N N . MET A 1 84 ? -18.010 3.850 17.118 1.00 89.00 84 MET A N 1
ATOM 682 C CA . MET A 1 84 ? -17.418 2.792 16.301 1.00 89.00 84 MET A CA 1
ATOM 683 C C . MET A 1 84 ? -16.718 1.719 17.138 1.00 89.00 84 MET A C 1
ATOM 685 O O . MET A 1 84 ? -16.890 0.531 16.878 1.00 89.00 84 MET A O 1
ATOM 689 N N . LEU A 1 85 ? -15.950 2.129 18.149 1.00 88.56 85 LEU A N 1
ATOM 690 C CA . LEU A 1 85 ? -15.253 1.208 19.043 1.00 88.56 85 LEU A CA 1
ATOM 691 C C . LEU A 1 85 ? -16.233 0.405 19.906 1.00 88.56 85 LEU A C 1
ATOM 693 O O . LEU A 1 85 ? -16.029 -0.795 20.081 1.00 88.56 85 LEU A O 1
ATOM 697 N N . ASN A 1 86 ? -17.308 1.033 20.389 1.00 89.81 86 ASN A N 1
ATOM 698 C CA . ASN A 1 86 ? -18.364 0.349 21.139 1.00 89.81 86 ASN A CA 1
ATOM 699 C C . ASN A 1 86 ? -19.124 -0.669 20.277 1.00 89.81 86 ASN A C 1
ATOM 701 O O . ASN A 1 86 ? -19.372 -1.791 20.715 1.00 89.81 86 ASN A O 1
ATOM 705 N N . ASP A 1 87 ? -19.449 -0.325 19.031 1.00 87.44 87 ASP A N 1
ATOM 706 C CA . ASP A 1 87 ? -20.097 -1.259 18.107 1.00 87.44 87 ASP A CA 1
ATOM 707 C C . ASP A 1 87 ? -19.199 -2.470 17.813 1.00 87.44 87 ASP A C 1
ATOM 709 O O . ASP A 1 87 ? -19.680 -3.590 17.671 1.00 87.44 87 ASP A O 1
ATOM 713 N N . TRP A 1 88 ? -17.882 -2.268 17.701 1.00 86.06 88 TRP A N 1
ATOM 714 C CA . TRP A 1 88 ? -16.940 -3.359 17.433 1.00 86.06 88 TRP A CA 1
ATOM 715 C C . TRP A 1 88 ? -16.659 -4.226 18.657 1.00 86.06 88 TRP A C 1
ATOM 717 O O . TRP A 1 88 ? -16.413 -5.416 18.493 1.00 86.06 88 TRP A O 1
ATOM 727 N N . SER A 1 89 ? -16.695 -3.659 19.865 1.00 84.19 89 SER A N 1
ATOM 728 C CA . SER A 1 89 ? -16.498 -4.417 21.105 1.00 84.19 89 SER A CA 1
ATOM 729 C C . SER A 1 89 ? -17.722 -5.251 21.490 1.00 84.19 89 SER A C 1
ATOM 731 O O . SER A 1 89 ? -17.579 -6.269 22.164 1.00 84.19 89 SER A O 1
ATOM 733 N N . THR A 1 90 ? -18.915 -4.836 21.056 1.00 82.75 90 THR A N 1
ATOM 734 C CA . THR A 1 90 ? -20.189 -5.501 21.372 1.00 82.75 90 THR A CA 1
ATOM 735 C C . THR A 1 90 ? -20.718 -6.388 20.249 1.00 82.75 90 THR A C 1
ATOM 737 O O . THR A 1 90 ? -21.534 -7.272 20.514 1.00 82.75 90 THR A O 1
ATOM 740 N N . ALA A 1 91 ? -20.245 -6.207 19.012 1.00 67.31 91 ALA A N 1
ATOM 741 C CA . ALA A 1 91 ? -20.536 -7.120 17.917 1.00 67.31 91 ALA A CA 1
ATOM 742 C C . ALA A 1 91 ? -19.945 -8.504 18.221 1.00 67.31 91 ALA A C 1
ATOM 744 O O . ALA A 1 91 ? -18.744 -8.738 18.089 1.00 67.31 91 ALA A O 1
ATOM 745 N N . THR A 1 92 ? -20.805 -9.428 18.644 1.00 49.66 92 THR A N 1
ATOM 746 C CA . THR A 1 92 ? -20.470 -10.849 18.736 1.00 49.66 92 THR A CA 1
ATOM 747 C C . THR A 1 92 ? -20.350 -11.395 17.310 1.00 49.66 92 THR A C 1
ATOM 749 O O . THR A 1 92 ? -21.217 -11.109 16.483 1.00 49.66 92 THR A O 1
ATOM 752 N N . LEU A 1 93 ? -19.248 -12.097 17.018 1.00 47.88 93 LEU A N 1
ATOM 753 C CA . LEU A 1 93 ? -19.018 -12.786 15.739 1.00 47.88 93 LEU A CA 1
ATOM 754 C C . LEU A 1 93 ? -20.106 -13.825 15.448 1.00 47.88 93 LEU A C 1
ATOM 756 O O . LEU A 1 93 ? -20.512 -14.522 16.406 1.00 47.88 93 LEU A O 1
#

Foldseek 3Di:
DVVVLVVVLVVVCVVCVPPPVCPVVNVVCCVPDVPPNVCLDCVNDDPDDSDCPVVVVVVVCCCVPQQVVPDDDPVRNVVSVVVVVVCVVPDDD

Secondary structure (DSSP, 8-state):
-HHHHHHHHHHHHHHHTT-TTTHHHHHHHIIIIIII-GGGSGGGGTTS----HHHHHHHHHIIIIISTTPPPPHHHHHHHHHHHHHHHHH---